Protein AF-A0A3D0PAE2-F1 (afdb_monomer_lite)

Secondary structure (DSSP, 8-state):
-HHHHHHHHHHHHHHHHHHHTT--------TT---B-----SSSGGGSSSHHHHHHHHHHHHHHHH--B-

Radius of gyration: 22.44 Å; chains: 1; bounding box: 33×52×48 Å

Structure (mmCIF, N/CA/C/O backbone):
data_AF-A0A3D0PAE2-F1
#
_entry.id   AF-A0A3D0PAE2-F1
#
loop_
_atom_site.group_PDB
_atom_site.id
_atom_site.type_symbol
_atom_site.label_atom_id
_atom_site.label_alt_id
_atom_site.label_comp_id
_atom_site.label_asym_id
_atom_site.label_entity_id
_atom_site.label_seq_id
_atom_site.pdbx_PDB_ins_code
_atom_site.Cartn_x
_atom_site.Cartn_y
_atom_site.Cartn_z
_atom_site.occupancy
_atom_site.B_iso_or_equiv
_atom_site.auth_seq_id
_atom_site.auth_comp_id
_atom_site.auth_asym_id
_atom_site.auth_atom_id
_atom_site.pdbx_PDB_model_num
ATOM 1 N N . MET A 1 1 ? -15.120 43.072 30.976 1.00 57.84 1 MET A N 1
ATOM 2 C CA . MET A 1 1 ? -16.244 42.690 30.087 1.00 57.84 1 MET A CA 1
ATOM 3 C C . MET A 1 1 ? -15.890 42.667 28.598 1.00 57.84 1 MET A C 1
ATOM 5 O O . MET A 1 1 ? -15.737 41.571 28.096 1.00 57.84 1 MET A O 1
ATOM 9 N N . LYS A 1 2 ? -15.674 43.779 27.867 1.00 68.75 2 LYS A N 1
ATOM 10 C CA . LYS A 1 2 ? -15.451 43.710 26.393 1.00 68.75 2 LYS A CA 1
ATOM 11 C C . LYS A 1 2 ? -14.223 42.880 25.952 1.00 68.75 2 LYS A C 1
ATOM 13 O O . LYS A 1 2 ? -14.339 42.068 25.045 1.00 68.75 2 LYS A O 1
ATOM 18 N N . ARG A 1 3 ? -13.069 43.029 26.625 1.00 73.12 3 ARG A N 1
ATOM 19 C CA . ARG A 1 3 ? -11.841 42.249 26.335 1.00 73.12 3 ARG A CA 1
ATOM 20 C C . ARG A 1 3 ? -11.958 40.768 26.702 1.00 73.12 3 ARG A C 1
ATOM 22 O O . ARG A 1 3 ? -11.502 39.929 25.944 1.00 73.12 3 ARG A O 1
ATOM 29 N N . GLN A 1 4 ? -12.595 40.455 27.831 1.00 77.56 4 GLN A N 1
ATOM 30 C CA . GLN A 1 4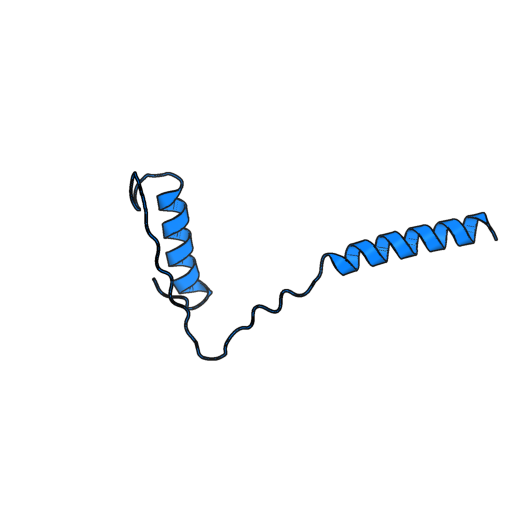 ? -12.823 39.069 28.259 1.00 77.56 4 GLN A CA 1
ATOM 31 C C . GLN A 1 4 ? -13.781 38.354 27.303 1.00 77.56 4 GLN A C 1
ATOM 33 O O . GLN A 1 4 ? -13.487 37.249 26.867 1.00 77.56 4 GLN A O 1
ATOM 38 N N . ASN A 1 5 ? -14.865 39.020 26.897 1.00 77.12 5 ASN A N 1
ATOM 39 C CA . ASN A 1 5 ? -15.814 38.477 25.927 1.00 77.12 5 ASN A CA 1
ATOM 40 C C . ASN A 1 5 ? -15.147 38.251 24.558 1.00 77.12 5 ASN A C 1
ATOM 42 O O . ASN A 1 5 ? -15.398 37.232 23.931 1.00 77.12 5 ASN A O 1
ATOM 46 N N . LEU A 1 6 ? -14.246 39.146 24.128 1.00 85.56 6 LEU A N 1
ATOM 47 C CA . LEU A 1 6 ? -13.474 38.970 22.893 1.00 85.56 6 LEU A CA 1
ATOM 48 C C . LEU A 1 6 ? -12.515 37.771 22.975 1.00 85.56 6 LEU A C 1
ATOM 50 O O . LEU A 1 6 ? -12.439 36.987 22.034 1.00 85.56 6 LEU A O 1
ATOM 54 N N . SER A 1 7 ? -11.826 37.586 24.106 1.00 84.38 7 SER A N 1
ATOM 55 C CA . SER A 1 7 ? -10.971 36.415 24.337 1.00 84.38 7 SER A CA 1
ATOM 56 C C . SER A 1 7 ? -11.762 35.102 24.334 1.00 84.38 7 SER A C 1
ATOM 58 O O . SER A 1 7 ? -11.311 34.134 23.726 1.00 84.38 7 SER A O 1
ATOM 60 N N . PHE A 1 8 ? -12.954 35.070 24.940 1.00 91.19 8 PHE A N 1
ATOM 61 C CA . PHE A 1 8 ? -13.830 33.894 24.898 1.00 91.19 8 PHE A CA 1
ATOM 62 C C . PHE A 1 8 ? -14.333 33.587 23.484 1.00 91.19 8 PHE A C 1
ATOM 64 O O . PHE A 1 8 ? -14.330 32.425 23.084 1.00 91.19 8 PHE A O 1
ATOM 71 N N . SER A 1 9 ? -14.691 34.607 22.698 1.00 88.69 9 SER A N 1
ATOM 72 C CA . SER A 1 9 ? -15.100 34.415 21.303 1.00 88.69 9 SER A CA 1
ATOM 73 C C . SER A 1 9 ? -13.967 33.869 20.429 1.00 88.69 9 SER A C 1
ATOM 75 O O . SER A 1 9 ? -14.204 32.977 19.621 1.00 88.69 9 SER A O 1
ATOM 77 N N . ILE A 1 10 ? -12.730 34.350 20.607 1.00 92.25 10 ILE A N 1
ATOM 78 C CA . ILE A 1 10 ? -11.561 33.839 19.869 1.00 92.25 10 ILE A CA 1
ATOM 79 C C . ILE A 1 10 ? -11.298 32.372 20.223 1.00 92.25 10 ILE A C 1
ATOM 81 O 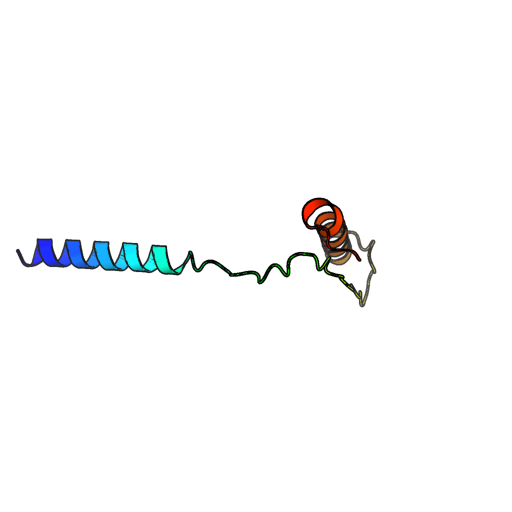O . ILE A 1 10 ? -11.091 31.553 19.329 1.00 92.25 10 ILE A O 1
ATOM 85 N N . LEU A 1 11 ? -11.353 32.028 21.513 1.00 92.25 11 LEU A N 1
ATOM 86 C CA . LEU A 1 11 ? -11.168 30.651 21.965 1.00 92.25 11 LEU A CA 1
ATOM 87 C C . LEU A 1 11 ? -12.251 29.721 21.400 1.00 92.25 11 LEU A C 1
ATOM 89 O O . LEU A 1 11 ? -11.942 28.625 20.941 1.00 92.25 11 LEU A O 1
ATOM 93 N N . PHE A 1 12 ? -13.506 30.171 21.375 1.00 90.56 12 PHE A N 1
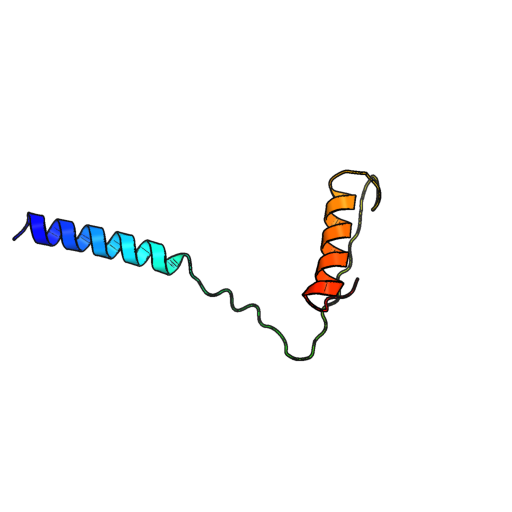ATOM 94 C CA . PHE A 1 12 ? -14.617 29.402 20.819 1.00 90.56 12 PHE A CA 1
ATOM 95 C C . PHE A 1 12 ? -14.450 29.137 19.315 1.00 90.56 12 PHE A C 1
ATOM 97 O O . PHE A 1 12 ? -14.620 28.003 18.867 1.00 90.56 12 PHE A O 1
ATOM 104 N N . VAL A 1 13 ? -14.054 30.153 18.538 1.00 90.94 13 VAL A N 1
ATOM 105 C CA . VAL A 1 13 ? -13.795 30.003 17.095 1.00 90.94 13 VAL A CA 1
ATOM 106 C C . VAL A 1 13 ? -12.623 29.052 16.837 1.00 90.94 13 VAL A C 1
ATOM 108 O O . VAL A 1 13 ? -12.729 28.181 15.975 1.00 90.94 13 VAL A O 1
ATOM 111 N N . ALA A 1 14 ? -11.536 29.160 17.607 1.00 88.44 14 ALA A N 1
ATOM 112 C CA . ALA A 1 14 ? -10.390 28.261 17.483 1.00 88.44 14 ALA A CA 1
ATOM 113 C C . ALA A 1 14 ? -10.773 26.793 17.752 1.00 88.44 14 ALA A C 1
ATOM 115 O O . ALA A 1 14 ? -10.385 25.905 16.996 1.00 88.44 14 ALA A O 1
ATOM 116 N N . VAL A 1 15 ? -11.593 26.533 18.776 1.00 87.38 15 VAL A N 1
ATOM 117 C CA . VAL A 1 15 ? -12.087 25.179 19.080 1.00 87.38 15 VAL A CA 1
ATOM 118 C C . VAL A 1 15 ? -13.026 24.665 17.982 1.00 87.38 15 VAL A C 1
ATOM 120 O O . VAL A 1 15 ? -12.888 23.521 17.555 1.00 87.38 15 VAL A O 1
ATOM 123 N N . ALA A 1 16 ? -13.928 25.498 17.456 1.00 84.50 16 ALA A N 1
ATOM 124 C CA . ALA A 1 16 ? -14.831 25.107 16.367 1.00 84.50 16 ALA A CA 1
ATOM 125 C C . ALA A 1 16 ? -14.081 24.725 15.071 1.00 84.50 16 ALA A C 1
ATOM 127 O O . ALA A 1 16 ? -14.470 23.779 14.376 1.00 84.50 16 ALA A O 1
ATOM 128 N N . MET A 1 17 ? -12.975 25.414 14.767 1.00 81.69 17 MET A N 1
ATOM 129 C CA . MET A 1 17 ? -12.106 25.073 13.634 1.00 81.69 17 MET A CA 1
ATOM 130 C C . MET A 1 17 ? -11.413 23.715 13.818 1.00 81.69 17 MET A C 1
ATOM 132 O O . MET A 1 17 ? -11.316 22.953 12.857 1.00 81.69 17 MET A O 1
ATOM 136 N N . LEU A 1 18 ? -11.000 23.365 15.042 1.00 79.31 18 LEU A N 1
ATOM 137 C CA . LEU A 1 18 ? -10.393 22.059 1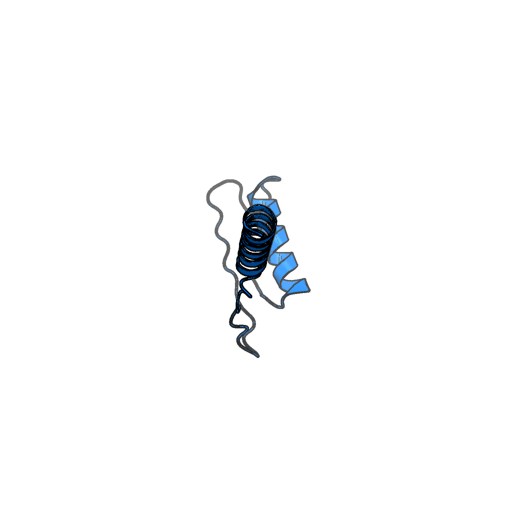5.337 1.00 79.31 18 LEU A CA 1
ATOM 138 C C . LEU A 1 18 ? -11.391 20.900 15.174 1.00 79.31 18 LEU A C 1
ATOM 140 O O . LEU A 1 18 ? -11.027 19.844 14.661 1.00 79.31 18 LEU A O 1
ATOM 144 N N . VAL A 1 19 ? -12.661 21.101 15.543 1.00 73.31 19 VAL A N 1
ATOM 145 C CA . VAL A 1 19 ? -13.706 20.064 15.431 1.00 73.31 19 VAL A CA 1
ATOM 146 C C . VAL A 1 19 ? -14.071 19.769 13.969 1.00 73.31 19 VAL A C 1
ATOM 148 O O . VAL A 1 19 ? -14.341 18.623 13.620 1.00 73.31 19 VAL A O 1
ATOM 151 N N . SER A 1 20 ? -13.997 20.767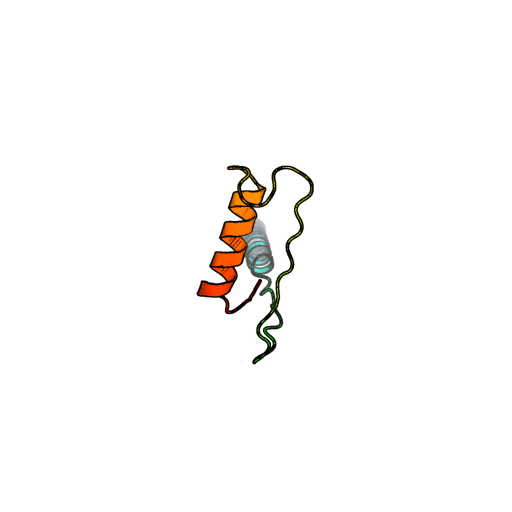 13.084 1.00 68.19 20 SER A N 1
ATOM 152 C CA . SER A 1 20 ? -14.316 20.601 11.655 1.00 68.19 20 SER A CA 1
ATOM 153 C C . SER A 1 20 ? -13.276 19.769 10.890 1.00 68.19 20 SER A C 1
ATOM 155 O O . SER A 1 20 ? -13.582 19.223 9.832 1.00 68.19 20 SER A O 1
ATOM 157 N N . SER A 1 21 ? -12.057 19.628 11.427 1.00 63.16 21 SER A N 1
ATOM 158 C CA . SER A 1 21 ? -11.016 18.772 10.841 1.00 63.16 21 SER A CA 1
ATOM 159 C C . SER A 1 21 ? -11.162 17.292 11.220 1.00 63.16 21 SER A C 1
ATOM 161 O O . SER A 1 21 ? -10.519 16.448 10.601 1.00 63.16 21 SER A O 1
ATOM 163 N N . CYS A 1 22 ? -12.015 16.965 12.197 1.00 65.38 22 CYS A N 1
ATOM 164 C CA . CYS A 1 22 ? -12.432 15.598 12.521 1.00 65.38 22 CYS A CA 1
ATOM 165 C C . CYS A 1 22 ? -13.748 15.241 11.821 1.00 65.38 22 CYS A C 1
ATOM 167 O O . CYS A 1 22 ? -14.591 14.554 12.397 1.00 65.38 22 CYS A O 1
ATOM 169 N N . ALA A 1 23 ? -13.951 15.707 10.583 1.00 63.12 23 ALA A N 1
ATOM 170 C CA . ALA A 1 23 ? -15.006 15.157 9.747 1.00 63.12 23 ALA A CA 1
ATOM 171 C C . ALA A 1 23 ? -14.772 13.644 9.650 1.00 63.12 23 ALA A C 1
ATOM 173 O O . ALA A 1 23 ? -13.842 13.192 8.981 1.00 63.12 23 ALA A O 1
ATOM 174 N N . LEU A 1 24 ? -15.590 12.882 10.381 1.00 59.75 24 LEU A N 1
ATOM 175 C CA . LEU A 1 24 ? -15.653 11.434 10.318 1.00 59.75 24 LEU A CA 1
ATOM 176 C C . LEU A 1 24 ? -15.915 11.098 8.853 1.00 59.75 24 LEU A C 1
ATOM 178 O O . LEU A 1 24 ? -17.032 11.265 8.355 1.00 59.75 24 LEU A O 1
ATOM 182 N N . ARG A 1 25 ? -14.866 10.701 8.131 1.00 61.12 25 ARG A N 1
ATOM 183 C CA . ARG A 1 25 ? -15.032 10.081 6.827 1.00 61.12 25 ARG A CA 1
ATOM 184 C C . ARG A 1 25 ? -15.801 8.803 7.109 1.00 61.12 25 ARG A C 1
ATOM 186 O O . ARG A 1 25 ? -15.245 7.829 7.593 1.00 61.12 25 ARG A O 1
ATOM 193 N N . ASN A 1 26 ? -17.108 8.845 6.869 1.00 57.28 26 ASN A N 1
ATOM 194 C CA . ASN A 1 26 ? -17.896 7.644 6.675 1.00 57.28 26 ASN A CA 1
ATOM 195 C C . ASN A 1 26 ? -17.358 7.008 5.390 1.00 57.28 26 ASN A C 1
ATOM 197 O O . ASN A 1 26 ? -17.911 7.202 4.307 1.00 57.28 26 ASN A O 1
ATOM 201 N N . GLU A 1 27 ? -16.242 6.282 5.487 1.00 62.78 27 GLU A N 1
ATOM 202 C CA . GLU A 1 27 ? -16.038 5.170 4.580 1.00 62.78 27 GLU A CA 1
ATOM 203 C C . GLU A 1 27 ? -17.279 4.300 4.753 1.00 62.78 27 GLU A C 1
ATOM 205 O O . GLU A 1 27 ? -17.512 3.728 5.817 1.00 62.78 27 GLU A O 1
ATOM 210 N N . ALA A 1 28 ? -18.132 4.266 3.729 1.00 56.84 28 ALA A N 1
ATOM 211 C CA . ALA A 1 28 ? -19.224 3.316 3.664 1.00 56.84 28 ALA A CA 1
ATOM 212 C C . ALA A 1 28 ? -18.599 1.921 3.544 1.00 56.84 28 ALA A C 1
ATOM 214 O O . ALA A 1 28 ? -18.463 1.376 2.448 1.00 56.84 28 ALA A O 1
ATOM 215 N N . ALA A 1 29 ? -18.153 1.373 4.673 1.00 57.19 29 ALA A N 1
ATOM 216 C CA . ALA A 1 29 ? -17.770 -0.012 4.797 1.00 57.19 29 ALA A CA 1
ATOM 217 C C . ALA A 1 29 ? -19.026 -0.820 4.472 1.00 57.19 29 ALA A C 1
ATOM 219 O O . ALA A 1 29 ? -19.957 -0.923 5.268 1.00 57.19 29 ALA A O 1
ATOM 220 N N . ARG A 1 30 ? -19.100 -1.325 3.240 1.00 59.72 30 ARG A N 1
ATOM 221 C CA . ARG A 1 30 ? -20.120 -2.296 2.865 1.00 59.72 30 ARG A CA 1
ATOM 222 C C . ARG A 1 30 ? -19.768 -3.586 3.587 1.00 59.72 30 ARG A C 1
ATOM 224 O O . ARG A 1 30 ? -18.846 -4.284 3.165 1.00 59.72 30 ARG A O 1
ATOM 231 N N . GLU A 1 31 ? -20.464 -3.870 4.686 1.00 62.19 31 GLU A N 1
ATOM 232 C CA . GLU A 1 31 ? -20.300 -5.127 5.413 1.00 62.19 31 GLU A CA 1
ATOM 233 C C . GLU A 1 31 ? -20.396 -6.310 4.436 1.00 62.19 31 GLU A C 1
ATOM 235 O O . GLU A 1 31 ? -21.330 -6.414 3.641 1.00 62.19 31 GLU A O 1
ATOM 240 N N . GLY A 1 32 ? -19.375 -7.169 4.441 1.00 65.25 32 GLY A N 1
ATOM 241 C CA . GLY A 1 32 ? -19.307 -8.365 3.596 1.00 65.25 32 GLY A CA 1
ATOM 242 C C . GLY A 1 32 ? -18.789 -8.170 2.163 1.00 65.25 32 GLY A C 1
ATOM 243 O O . GLY A 1 32 ? -18.470 -9.165 1.510 1.00 65.25 32 GLY A O 1
ATOM 244 N N . CYS A 1 33 ? -18.622 -6.942 1.660 1.00 66.69 33 CYS A N 1
ATOM 245 C CA . CYS A 1 33 ? -17.989 -6.712 0.357 1.00 66.69 33 CYS A CA 1
ATOM 246 C C . CYS A 1 33 ? -16.465 -6.594 0.499 1.00 66.69 33 CYS A C 1
ATOM 248 O O . CYS A 1 33 ? -15.941 -5.529 0.815 1.00 66.69 33 CYS A O 1
ATOM 250 N N . ARG A 1 34 ? -15.741 -7.676 0.196 1.00 77.88 34 ARG A N 1
ATOM 251 C CA . ARG A 1 34 ? -14.284 -7.632 -0.008 1.00 77.88 34 ARG A CA 1
ATOM 252 C C . ARG A 1 34 ? -13.992 -6.841 -1.284 1.00 77.88 34 ARG A C 1
ATOM 254 O O . ARG A 1 34 ? -14.335 -7.291 -2.378 1.00 77.88 34 ARG A O 1
ATOM 261 N N . GLY A 1 35 ? -13.432 -5.640 -1.142 1.00 83.69 35 GLY A N 1
ATOM 262 C CA . GLY A 1 35 ? -13.068 -4.796 -2.280 1.00 83.69 35 GLY A CA 1
ATOM 263 C C . GLY A 1 35 ? -12.048 -5.485 -3.193 1.00 83.69 35 GLY A C 1
ATOM 264 O O . GLY A 1 35 ? -11.286 -6.339 -2.740 1.00 83.69 35 GLY A O 1
ATOM 265 N N . LYS A 1 36 ? -12.030 -5.100 -4.473 1.00 90.44 36 LYS A N 1
ATOM 266 C CA . LYS A 1 36 ? -11.000 -5.507 -5.441 1.00 90.44 36 LYS A CA 1
ATOM 267 C C . LYS A 1 36 ? -10.234 -4.283 -5.943 1.00 90.44 36 LYS A C 1
ATOM 269 O O . LYS A 1 36 ? -10.855 -3.239 -6.146 1.00 90.44 36 LYS A O 1
ATOM 274 N N . ILE A 1 37 ? -8.928 -4.409 -6.164 1.00 90.69 37 ILE A N 1
ATOM 275 C CA . ILE A 1 37 ? -8.038 -3.348 -6.653 1.00 90.69 37 ILE A CA 1
ATOM 276 C C . ILE A 1 37 ? -7.378 -3.794 -7.955 1.00 90.69 37 ILE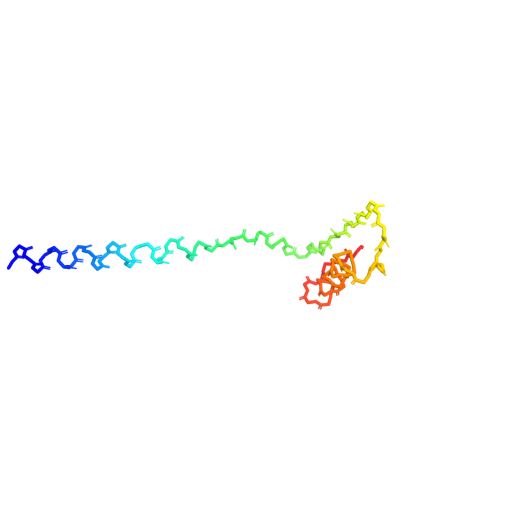 A C 1
ATOM 278 O O . ILE A 1 37 ? -6.550 -4.688 -7.950 1.00 90.69 37 ILE A O 1
ATOM 282 N N . GLY A 1 38 ? -7.652 -3.096 -9.056 1.00 93.25 38 GLY A N 1
ATOM 283 C CA . GLY A 1 38 ? -6.829 -3.191 -10.263 1.00 93.25 38 GLY A CA 1
ATOM 284 C C . GLY A 1 38 ? -5.770 -2.091 -10.277 1.00 93.25 38 GLY A C 1
ATOM 285 O O . GLY A 1 38 ? -6.113 -0.917 -10.141 1.00 93.25 38 GLY A O 1
ATOM 286 N N . ILE A 1 39 ? -4.499 -2.451 -10.470 1.00 93.62 39 ILE A N 1
ATOM 287 C CA . ILE A 1 39 ? -3.398 -1.498 -10.665 1.00 93.62 39 ILE A CA 1
ATOM 288 C C . ILE A 1 39 ? -2.799 -1.663 -12.064 1.00 93.62 39 ILE A C 1
ATOM 290 O O . ILE A 1 39 ? -2.518 -2.777 -12.502 1.00 93.62 39 ILE A O 1
ATOM 294 N N . VAL A 1 40 ? -2.616 -0.549 -12.772 1.00 95.56 40 VAL A N 1
ATOM 295 C CA . VAL A 1 40 ? -2.031 -0.511 -14.118 1.00 95.56 40 VAL A CA 1
ATOM 296 C C . VAL A 1 40 ? -0.815 0.400 -14.077 1.00 95.56 40 VAL A C 1
ATOM 298 O O . VAL A 1 40 ? -0.901 1.529 -13.600 1.00 95.56 40 VAL A O 1
ATOM 301 N N . PHE A 1 41 ? 0.314 -0.098 -14.571 1.00 95.31 41 PHE A N 1
ATOM 302 C CA . PHE A 1 41 ? 1.557 0.659 -14.674 1.00 95.31 41 PHE A CA 1
ATOM 303 C C . PHE A 1 41 ? 1.802 1.029 -16.135 1.00 95.31 41 PHE A C 1
ATOM 305 O O . PHE A 1 41 ? 1.632 0.178 -17.005 1.00 95.31 41 PHE A O 1
ATOM 312 N N . ASP A 1 42 ? 2.218 2.269 -16.387 1.00 94.00 42 ASP A N 1
ATOM 313 C CA . ASP A 1 42 ? 2.623 2.723 -17.722 1.00 94.00 42 ASP A CA 1
ATOM 314 C C . ASP A 1 42 ? 4.059 2.257 -18.042 1.00 94.00 42 ASP A C 1
ATOM 316 O O . ASP A 1 42 ? 4.262 1.293 -18.779 1.00 94.00 42 ASP A O 1
ATOM 320 N N . ILE A 1 43 ? 5.068 2.858 -17.394 1.00 93.38 43 ILE A N 1
ATOM 321 C CA . ILE A 1 43 ? 6.498 2.545 -17.587 1.00 93.38 43 ILE A CA 1
ATOM 322 C C . ILE A 1 43 ? 7.120 1.995 -16.293 1.00 93.38 43 ILE A C 1
ATOM 324 O O . ILE A 1 43 ? 6.744 2.382 -15.190 1.00 93.38 43 ILE A O 1
ATOM 328 N N . GLY A 1 44 ? 8.094 1.083 -16.421 1.00 93.56 44 GLY A N 1
ATOM 329 C CA . GLY A 1 44 ? 8.903 0.541 -15.313 1.00 93.56 44 GLY A CA 1
ATOM 330 C C . GLY A 1 44 ? 8.287 -0.669 -14.601 1.00 93.56 44 GLY A C 1
ATOM 331 O O . GLY A 1 44 ? 9.014 -1.540 -14.124 1.00 93.56 44 GLY A O 1
ATOM 332 N N . GLY A 1 45 ? 6.955 -0.773 -14.596 1.00 95.06 45 GLY A N 1
ATOM 333 C CA . GLY A 1 45 ? 6.222 -1.906 -14.027 1.00 95.06 45 GLY A CA 1
ATOM 334 C C . GLY A 1 45 ? 6.373 -2.037 -12.507 1.00 95.06 45 GLY A C 1
ATOM 335 O O . GLY A 1 45 ? 6.997 -1.213 -11.848 1.00 95.06 45 GLY A O 1
ATOM 336 N N . LYS A 1 46 ? 5.817 -3.112 -11.937 1.00 93.44 46 LYS A N 1
ATOM 337 C CA . LYS A 1 46 ? 5.718 -3.312 -10.475 1.00 93.44 46 LYS A CA 1
ATOM 338 C C . LYS A 1 46 ? 7.051 -3.423 -9.714 1.00 93.44 46 LYS A C 1
ATOM 340 O O . LYS A 1 46 ? 7.042 -3.433 -8.493 1.00 93.44 46 LYS A O 1
ATOM 345 N N . ASN A 1 47 ? 8.176 -3.564 -10.417 1.00 93.81 47 ASN A N 1
ATOM 346 C CA . ASN A 1 47 ? 9.506 -3.784 -9.833 1.00 93.81 47 ASN A CA 1
ATOM 347 C C . ASN A 1 47 ? 10.475 -2.624 -10.144 1.00 93.81 47 ASN A C 1
ATOM 349 O O . ASN A 1 47 ? 11.689 -2.820 -10.155 1.00 93.81 47 ASN A O 1
ATOM 353 N N . ASP A 1 48 ? 9.961 -1.421 -10.414 1.00 96.06 48 ASP A N 1
ATOM 354 C CA . ASP A 1 48 ? 10.752 -0.247 -10.820 1.00 96.06 48 ASP A CA 1
ATOM 355 C C . ASP A 1 48 ? 11.690 0.322 -9.731 1.00 96.06 48 ASP A C 1
ATOM 357 O O . ASP A 1 48 ? 12.450 1.252 -10.002 1.00 96.06 48 ASP A O 1
ATOM 361 N N . ARG A 1 49 ? 11.669 -0.235 -8.510 1.00 95.19 49 ARG A N 1
ATOM 362 C CA . ARG A 1 49 ? 12.412 0.237 -7.321 1.00 95.19 49 ARG A CA 1
ATOM 363 C C . ARG A 1 49 ? 12.113 1.695 -6.946 1.00 95.19 49 ARG A C 1
ATOM 365 O O . ARG A 1 49 ? 12.938 2.350 -6.312 1.00 95.19 49 ARG A O 1
ATOM 372 N N . SER A 1 50 ? 10.957 2.202 -7.355 1.00 95.56 50 SER A N 1
ATOM 373 C CA . SER A 1 50 ? 10.507 3.566 -7.113 1.00 95.56 50 SER A CA 1
ATOM 374 C C . SER A 1 50 ? 8.996 3.542 -6.851 1.00 95.56 50 SER A C 1
ATOM 376 O O . SER A 1 50 ? 8.504 2.727 -6.067 1.00 95.56 50 SER A O 1
ATOM 378 N N . PHE A 1 51 ? 8.256 4.451 -7.476 1.00 96.44 51 PHE A N 1
ATOM 379 C CA . PHE A 1 51 ? 6.841 4.677 -7.245 1.00 96.44 51 PHE A CA 1
ATOM 380 C C . PHE A 1 51 ? 5.970 3.436 -7.483 1.00 96.44 51 PHE A C 1
ATOM 382 O O . PHE A 1 51 ? 5.114 3.141 -6.648 1.00 96.44 51 PHE A O 1
ATOM 389 N N . ASN A 1 52 ? 6.178 2.680 -8.568 1.00 97.00 52 ASN A N 1
ATOM 390 C CA . ASN A 1 52 ? 5.317 1.532 -8.865 1.00 97.00 52 ASN A CA 1
ATOM 391 C C . ASN A 1 52 ? 5.525 0.389 -7.865 1.00 97.00 52 ASN A C 1
ATOM 393 O O . ASN A 1 52 ? 4.556 -0.265 -7.478 1.00 97.00 52 ASN A O 1
ATOM 397 N N . ALA A 1 53 ? 6.767 0.161 -7.427 1.00 97.19 53 ALA A N 1
ATOM 398 C CA . ALA A 1 53 ? 7.070 -0.805 -6.375 1.00 97.19 53 ALA A CA 1
ATOM 399 C C . ALA A 1 53 ? 6.378 -0.428 -5.055 1.00 97.19 53 ALA A C 1
ATOM 401 O O . ALA A 1 53 ? 5.683 -1.259 -4.472 1.00 97.19 53 ALA A O 1
ATOM 402 N N . ALA A 1 54 ? 6.468 0.841 -4.640 1.00 97.50 54 ALA A N 1
ATOM 403 C CA . ALA A 1 54 ? 5.776 1.332 -3.447 1.00 97.50 54 ALA A CA 1
ATOM 404 C C . ALA A 1 54 ? 4.243 1.208 -3.569 1.00 97.50 54 ALA A C 1
ATOM 406 O O . ALA A 1 54 ? 3.566 0.804 -2.621 1.00 97.50 54 ALA A O 1
ATOM 407 N N . ALA A 1 55 ? 3.683 1.494 -4.749 1.00 96.56 55 ALA A N 1
ATOM 408 C CA . ALA A 1 55 ? 2.257 1.316 -5.011 1.00 96.56 55 ALA A CA 1
ATOM 409 C C . ALA A 1 55 ? 1.839 -0.165 -4.916 1.00 96.56 55 ALA A C 1
ATOM 411 O O . ALA A 1 55 ? 0.826 -0.481 -4.290 1.00 96.56 55 ALA A O 1
ATOM 412 N N . TRP A 1 56 ? 2.638 -1.086 -5.466 1.00 96.56 56 TRP A N 1
ATOM 413 C CA . TRP A 1 56 ? 2.394 -2.530 -5.386 1.00 96.56 56 TRP A CA 1
ATOM 414 C C . TRP A 1 56 ? 2.498 -3.079 -3.953 1.00 96.56 56 TRP A C 1
ATOM 416 O O . TRP A 1 56 ? 1.714 -3.941 -3.551 1.00 96.56 56 TRP A O 1
ATOM 426 N N . GLU A 1 57 ? 3.434 -2.578 -3.149 1.00 96.56 57 GLU A N 1
ATOM 427 C CA . GLU A 1 57 ? 3.517 -2.894 -1.717 1.00 96.56 57 GLU A CA 1
ATOM 428 C C . GLU A 1 57 ? 2.271 -2.427 -0.958 1.00 96.56 57 GLU A C 1
ATOM 430 O O . GLU A 1 57 ? 1.751 -3.167 -0.118 1.00 96.56 57 GLU A O 1
ATOM 435 N N . GLY A 1 58 ? 1.740 -1.250 -1.302 1.00 95.50 58 GLY A N 1
ATOM 436 C CA . GLY A 1 58 ? 0.478 -0.741 -0.769 1.00 95.50 58 GLY A CA 1
ATOM 437 C C . GLY A 1 58 ? -0.710 -1.664 -1.057 1.00 95.50 58 GLY A C 1
ATOM 438 O O . GLY A 1 58 ? -1.491 -1.948 -0.150 1.00 95.50 58 GLY A O 1
ATOM 439 N N . VAL A 1 59 ? -0.814 -2.200 -2.279 1.00 95.31 59 VAL A N 1
ATOM 440 C CA . VAL A 1 59 ? -1.870 -3.165 -2.649 1.00 95.31 59 VAL A CA 1
ATOM 441 C C . VAL A 1 59 ? -1.764 -4.448 -1.820 1.00 95.31 59 VAL A C 1
ATOM 443 O O . VAL A 1 59 ? -2.747 -4.880 -1.221 1.00 95.31 59 VAL A O 1
ATOM 446 N N . GLN A 1 60 ? -0.563 -5.018 -1.697 1.00 95.06 60 GLN A N 1
ATOM 447 C CA . GLN A 1 60 ? -0.339 -6.218 -0.877 1.00 95.06 60 GLN A CA 1
ATOM 448 C C . GLN A 1 60 ? -0.623 -5.972 0.612 1.00 95.06 60 GLN A C 1
ATOM 450 O O . GLN A 1 60 ? -1.045 -6.869 1.342 1.00 95.06 60 GLN A O 1
ATOM 455 N N . ARG A 1 61 ? -0.369 -4.752 1.092 1.00 95.56 61 ARG A N 1
ATOM 456 C CA . ARG A 1 61 ? -0.695 -4.353 2.458 1.00 95.56 61 ARG A CA 1
ATOM 457 C C . ARG A 1 61 ? -2.208 -4.244 2.661 1.00 95.56 61 ARG A C 1
ATOM 459 O O . ARG A 1 61 ? -2.699 -4.735 3.672 1.00 95.56 61 ARG A O 1
ATOM 466 N N . ALA A 1 62 ? -2.939 -3.674 1.704 1.00 93.38 62 ALA A N 1
ATOM 467 C CA . ALA A 1 62 ? -4.400 -3.594 1.746 1.00 93.38 62 ALA A CA 1
ATOM 468 C C . ALA A 1 62 ? -5.060 -4.985 1.768 1.00 93.38 62 ALA A C 1
ATOM 470 O O . ALA A 1 62 ? -6.047 -5.183 2.474 1.00 93.38 62 ALA A O 1
ATOM 471 N N . GLU A 1 63 ? -4.481 -5.972 1.083 1.00 92.44 63 GLU A N 1
ATOM 472 C CA . GLU A 1 63 ? -4.934 -7.364 1.172 1.00 92.44 63 GLU A CA 1
ATOM 473 C C . GLU A 1 63 ? -4.812 -7.911 2.596 1.00 92.44 63 GLU A C 1
ATOM 475 O O . GLU A 1 63 ? -5.788 -8.419 3.152 1.00 92.44 63 GLU A O 1
ATOM 480 N N . ARG A 1 64 ? -3.637 -7.749 3.216 1.00 93.31 64 ARG A N 1
ATOM 481 C CA . ARG A 1 64 ? -3.364 -8.262 4.567 1.00 93.31 64 ARG A CA 1
ATOM 482 C C . ARG A 1 64 ? -4.126 -7.529 5.669 1.00 93.31 64 ARG A C 1
ATOM 484 O O . ARG A 1 64 ? -4.560 -8.167 6.621 1.00 93.31 64 ARG A O 1
ATOM 491 N N . GLU A 1 65 ? -4.241 -6.207 5.572 1.00 92.81 65 GLU A N 1
ATOM 492 C CA . GLU A 1 65 ? -4.758 -5.360 6.657 1.00 92.81 65 GLU A CA 1
ATOM 493 C C . GLU A 1 65 ? -6.244 -5.031 6.507 1.00 92.81 65 GLU A C 1
ATOM 495 O O . GLU A 1 65 ? -6.925 -4.835 7.510 1.00 92.81 65 GLU A O 1
ATOM 500 N N . LEU A 1 66 ? -6.754 -4.963 5.273 1.00 88.38 66 LEU A N 1
ATOM 501 C CA . LEU A 1 66 ? -8.101 -4.462 4.977 1.00 88.38 66 LEU A CA 1
ATOM 502 C C . LEU A 1 66 ? -8.994 -5.504 4.288 1.00 88.38 66 LEU A C 1
ATOM 504 O O . LEU A 1 66 ? -10.179 -5.248 4.081 1.00 88.38 66 LEU A O 1
ATOM 508 N N . GLY A 1 67 ? -8.454 -6.671 3.912 1.00 88.25 67 GLY A N 1
ATOM 509 C CA . GLY A 1 67 ? -9.202 -7.695 3.178 1.00 88.25 67 GLY A CA 1
ATOM 510 C C . GLY A 1 67 ? -9.624 -7.243 1.776 1.00 88.25 67 GLY A C 1
ATOM 511 O O . GLY A 1 67 ? -10.685 -7.650 1.292 1.00 88.25 67 GLY A O 1
ATOM 512 N N . ILE A 1 68 ? -8.821 -6.377 1.148 1.00 89.50 68 ILE A N 1
ATOM 513 C CA . ILE A 1 68 ? -9.027 -5.867 -0.211 1.00 89.50 68 ILE A CA 1
ATOM 514 C C . ILE A 1 68 ? -8.052 -6.570 -1.159 1.00 89.50 68 ILE A C 1
ATOM 516 O O . ILE A 1 68 ? -6.845 -6.466 -0.982 1.00 89.50 68 ILE A O 1
ATOM 520 N N . PHE A 1 69 ? -8.556 -7.261 -2.175 1.00 88.50 69 PHE A N 1
ATOM 521 C CA . PHE A 1 69 ? -7.743 -8.156 -3.006 1.00 88.50 69 PHE A CA 1
ATOM 522 C C . PHE A 1 69 ? -7.297 -7.487 -4.318 1.00 88.50 69 PHE A C 1
ATOM 524 O O . PHE A 1 69 ? -8.072 -6.696 -4.861 1.00 88.50 69 PHE A O 1
ATOM 531 N N . PRO A 1 70 ? -6.087 -7.774 -4.833 1.00 83.25 70 PRO A N 1
ATOM 532 C CA . PRO A 1 70 ? -5.664 -7.357 -6.174 1.00 83.25 70 PRO A CA 1
ATOM 533 C C . PRO A 1 70 ? -6.469 -8.018 -7.311 1.00 83.25 70 PRO A C 1
ATOM 535 O O . PRO A 1 70 ? -7.195 -9.010 -7.056 1.00 83.25 70 PRO A O 1
#

pLDDT: mean 83.9, std 13.18, range [56.84, 97.5]

Foldseek 3Di:
DVVVVVVVVVVVVVVVVVVVVPPPPPPVPPPPDQAEDDDDDDPCACPNVPDNVVVVVVQVVCCVPVVHHD

Sequence (70 aa):
MKRQNLSFSILFVAVAMLVSSCALRNEAAREGCRGKIGIVFDIGGKNDRSFNAAAWEGVQRAERELGIFP